Protein AF-A0A7C9VBU2-F1 (afdb_monomer)

Sequence (147 aa):
IKGEESAAIRAVQDRIAADSAFSAADKARQSIAAKAAIATYFREGWDAKVVDAAFDSVAAWATRNNIDPHRILLGEFGATRNSNAGDQARATWLQDVRCAAERRKFRWSIWELNGSGGMAIVDRANENRLDRATLDALGLLKPGCPS

Secondary structure (DSSP, 8-state):
-HHHHHHHHHHHHHHHHH-TTS-HHHHHHHHHHHHHHHHHHHHH--SHHHHHHHHHHHHHHHHHTT--GGG-EE------TTSTTHHHHHHHHHHHHHHHHHHTT-EE--S-SS-TTS--SB-SS-TTSB-HHHHHHTTSSS-S---

Organism: NCBI:txid2712852

Solvent-accessible surface area (backbone atoms only — not comparable to full-atom values): 8336 Å² total; per-residue (Å²): 105,78,69,53,53,54,49,52,44,48,58,51,41,53,50,48,69,67,40,82,90,51,51,75,68,50,36,54,53,50,44,53,54,50,44,53,52,51,57,46,59,67,68,66,52,93,46,58,63,55,53,38,55,57,47,48,54,52,50,52,50,28,60,77,67,75,46,62,45,73,76,39,63,45,72,66,47,71,55,55,70,81,47,94,73,44,71,66,52,40,30,51,50,45,28,40,52,51,40,47,33,51,80,58,45,28,41,75,38,74,41,33,66,73,61,92,78,39,32,34,40,31,25,93,92,43,70,94,37,72,24,63,66,54,36,45,30,64,24,75,76,51,75,77,65,89,130

pLDDT: mean 92.82, std 7.69, range [60.44, 98.69]

Radius of gyration: 19.1 Å; Cα contacts (8 Å, |Δi|>4): 145; chains: 1; bounding box: 43×39×49 Å

Mean predicted aligned error: 4.64 Å

Structure (mmCIF, N/CA/C/O backbone):
data_AF-A0A7C9VBU2-F1
#
_entry.id   AF-A0A7C9VBU2-F1
#
loop_
_atom_site.group_PDB
_atom_site.id
_atom_site.type_symbol
_atom_site.label_atom_id
_atom_site.label_alt_id
_atom_site.label_comp_id
_atom_site.label_asym_id
_atom_site.label_entity_id
_atom_site.label_seq_id
_atom_site.pdbx_PDB_ins_code
_atom_site.Cartn_x
_atom_site.Cartn_y
_atom_site.Cartn_z
_atom_site.occupancy
_atom_site.B_iso_or_equiv
_atom_site.auth_seq_id
_atom_site.auth_comp_id
_atom_site.auth_asym_id
_atom_site.auth_atom_id
_atom_site.pdbx_PDB_model_num
ATOM 1 N N . ILE A 1 1 ? 15.139 -11.301 -0.235 1.00 62.97 1 ILE A N 1
ATOM 2 C CA . ILE A 1 1 ? 15.636 -9.905 -0.283 1.00 62.97 1 ILE A CA 1
ATOM 3 C C . ILE A 1 1 ? 16.852 -9.710 -1.211 1.00 62.97 1 ILE A C 1
ATOM 5 O O . ILE A 1 1 ? 16.623 -9.319 -2.343 1.00 62.97 1 ILE A O 1
ATOM 9 N N . LYS A 1 2 ? 18.121 -10.020 -0.862 1.00 60.44 2 LYS A N 1
ATOM 10 C CA . LYS A 1 2 ? 19.281 -9.731 -1.767 1.00 60.44 2 LYS A CA 1
ATOM 11 C C . LYS A 1 2 ? 19.204 -10.383 -3.165 1.00 60.44 2 LYS A C 1
ATOM 13 O O . LYS A 1 2 ? 19.622 -9.786 -4.158 1.00 60.44 2 LYS A O 1
ATOM 18 N N . GLY A 1 3 ? 18.660 -11.600 -3.248 1.00 75.12 3 GLY A N 1
ATOM 19 C CA . GLY A 1 3 ? 18.412 -12.276 -4.530 1.00 75.12 3 GLY A CA 1
ATOM 20 C C . GLY A 1 3 ? 17.316 -11.603 -5.367 1.00 75.12 3 GLY A C 1
ATOM 21 O O . GLY A 1 3 ? 17.430 -11.539 -6.588 1.00 75.12 3 GLY A O 1
ATOM 22 N N . GLU A 1 4 ? 16.300 -11.036 -4.713 1.00 84.56 4 GLU A N 1
ATOM 23 C CA . GLU A 1 4 ? 15.198 -10.313 -5.363 1.00 84.56 4 GLU A CA 1
ATOM 24 C C . GLU A 1 4 ? 15.649 -8.935 -5.849 1.00 84.56 4 GLU A C 1
ATOM 26 O O . GLU A 1 4 ? 15.280 -8.537 -6.948 1.00 84.56 4 GLU A O 1
ATOM 31 N N . GLU A 1 5 ? 16.510 -8.245 -5.095 1.00 90.38 5 GLU A N 1
ATOM 32 C CA . GLU A 1 5 ? 17.112 -6.971 -5.509 1.00 90.38 5 GLU A CA 1
ATOM 33 C C . GLU A 1 5 ? 17.913 -7.130 -6.803 1.00 90.38 5 GLU A C 1
ATOM 35 O O . GLU A 1 5 ? 17.709 -6.401 -7.774 1.00 90.38 5 GLU A O 1
ATOM 40 N N . SER A 1 6 ? 18.780 -8.143 -6.852 1.00 90.94 6 SER A N 1
ATOM 41 C CA . SER A 1 6 ? 19.580 -8.432 -8.046 1.00 90.94 6 SER A CA 1
ATOM 42 C C . SER A 1 6 ? 18.702 -8.809 -9.244 1.00 90.94 6 SER A C 1
ATOM 44 O O . SER A 1 6 ? 18.979 -8.392 -10.371 1.00 90.94 6 SER A O 1
ATOM 46 N N . ALA A 1 7 ? 17.628 -9.572 -9.013 1.00 91.38 7 ALA A N 1
ATOM 47 C CA . ALA A 1 7 ? 16.667 -9.932 -10.051 1.00 91.38 7 ALA A CA 1
ATOM 48 C C . ALA A 1 7 ? 15.884 -8.712 -10.565 1.00 91.38 7 ALA A C 1
ATOM 50 O O . ALA A 1 7 ? 15.715 -8.567 -11.775 1.00 91.38 7 ALA A O 1
ATOM 51 N N . ALA A 1 8 ? 15.461 -7.810 -9.675 1.00 92.19 8 ALA A N 1
ATOM 52 C CA . ALA A 1 8 ? 14.765 -6.577 -10.033 1.00 92.19 8 ALA A CA 1
ATOM 53 C C . ALA A 1 8 ? 15.657 -5.640 -10.859 1.00 92.19 8 ALA A C 1
ATOM 55 O O . ALA A 1 8 ? 15.219 -5.142 -11.897 1.00 92.19 8 ALA A O 1
ATOM 56 N N . ILE A 1 9 ? 16.920 -5.454 -10.449 1.00 94.69 9 ILE A N 1
ATOM 57 C CA . ILE A 1 9 ? 17.900 -4.655 -11.202 1.00 94.69 9 ILE A CA 1
ATOM 58 C C . ILE A 1 9 ? 18.054 -5.213 -12.616 1.00 94.69 9 ILE A C 1
ATOM 60 O O . ILE A 1 9 ? 17.911 -4.462 -13.580 1.00 94.69 9 ILE A O 1
ATOM 64 N N . ARG A 1 10 ? 18.284 -6.526 -12.747 1.00 94.81 10 ARG A N 1
ATOM 65 C CA . ARG A 1 10 ? 18.434 -7.176 -14.055 1.00 94.81 10 ARG A CA 1
ATOM 66 C C . ARG A 1 10 ? 17.192 -6.978 -14.921 1.00 94.81 10 ARG A C 1
ATOM 68 O O . ARG A 1 10 ? 17.301 -6.495 -16.038 1.00 94.81 10 ARG A O 1
ATOM 75 N N . ALA A 1 11 ? 16.009 -7.251 -14.376 1.00 94.81 11 ALA A N 1
ATOM 76 C CA . ALA A 1 11 ? 14.763 -7.146 -15.125 1.00 94.81 11 ALA A CA 1
ATOM 77 C C . ALA A 1 11 ? 14.472 -5.717 -15.620 1.00 94.81 11 ALA A C 1
ATOM 79 O O . ALA A 1 11 ? 13.840 -5.544 -16.662 1.00 94.81 11 ALA A O 1
ATOM 80 N N . VAL A 1 12 ? 14.876 -4.677 -14.884 1.00 95.69 12 VAL A N 1
ATOM 81 C CA . VAL A 1 12 ? 14.730 -3.288 -15.348 1.00 95.69 12 VAL A CA 1
ATOM 82 C C . VAL A 1 12 ? 15.800 -2.933 -16.380 1.00 95.69 12 VAL A C 1
ATOM 84 O O . VAL A 1 12 ? 15.476 -2.315 -17.392 1.00 95.69 12 VAL A O 1
ATOM 87 N N . GLN A 1 13 ? 17.045 -3.368 -16.180 1.00 95.31 13 GLN A N 1
ATOM 88 C CA . GLN A 1 13 ? 18.121 -3.164 -17.152 1.00 95.31 13 GLN A CA 1
ATOM 89 C C . GLN A 1 13 ? 17.815 -3.826 -18.501 1.00 95.31 13 GLN A C 1
ATOM 91 O O . GLN A 1 13 ? 18.005 -3.189 -19.534 1.00 95.31 13 GLN A O 1
ATOM 96 N N . ASP A 1 14 ? 17.264 -5.041 -18.498 1.00 96.31 14 ASP A N 1
ATOM 97 C CA . ASP A 1 14 ? 16.869 -5.752 -19.718 1.00 96.31 14 ASP A CA 1
ATOM 98 C C . ASP A 1 14 ? 15.786 -4.981 -20.491 1.00 96.31 14 ASP A C 1
ATOM 100 O O . ASP A 1 14 ? 15.874 -4.831 -21.710 1.00 96.31 14 ASP A O 1
ATOM 104 N N . ARG A 1 15 ? 14.796 -4.410 -19.786 1.00 96.81 15 ARG A N 1
ATOM 105 C CA . ARG A 1 15 ? 13.752 -3.567 -20.399 1.00 96.81 15 ARG A CA 1
ATOM 106 C C . ARG A 1 15 ? 14.330 -2.287 -20.999 1.00 96.81 15 ARG A C 1
ATOM 108 O O . ARG A 1 15 ? 14.000 -1.953 -22.130 1.00 96.81 15 ARG A O 1
ATOM 115 N N . ILE A 1 16 ? 15.219 -1.603 -20.276 1.00 96.75 16 ILE A N 1
ATOM 116 C CA . ILE A 1 16 ? 15.896 -0.391 -20.766 1.00 96.75 16 ILE A CA 1
ATOM 117 C C . ILE A 1 16 ? 16.751 -0.709 -22.000 1.00 96.75 16 ILE A C 1
ATOM 119 O O . ILE A 1 16 ? 16.775 0.063 -22.958 1.00 96.75 16 ILE A O 1
ATOM 123 N N . ALA A 1 17 ? 17.454 -1.843 -21.996 1.00 95.38 17 ALA A N 1
ATOM 124 C CA . ALA A 1 17 ? 18.272 -2.273 -23.122 1.00 95.38 17 ALA A CA 1
ATOM 125 C C . ALA A 1 17 ? 17.422 -2.579 -24.365 1.00 95.38 17 ALA A C 1
ATOM 127 O O . ALA A 1 17 ? 17.814 -2.195 -25.472 1.00 95.38 17 ALA A O 1
ATOM 128 N N . ALA A 1 18 ? 16.263 -3.215 -24.176 1.00 96.75 18 ALA A N 1
ATOM 129 C CA . ALA A 1 18 ? 15.325 -3.566 -25.239 1.00 96.75 18 ALA A CA 1
ATOM 130 C C . ALA A 1 18 ? 14.538 -2.366 -25.797 1.00 96.75 18 ALA A C 1
ATOM 132 O O . ALA A 1 18 ? 14.043 -2.441 -26.920 1.00 96.75 18 ALA A O 1
ATOM 133 N N . ASP A 1 19 ? 14.432 -1.263 -25.052 1.00 96.38 19 ASP A N 1
ATOM 134 C CA . ASP A 1 19 ? 13.673 -0.088 -25.479 1.00 96.38 19 ASP A CA 1
ATOM 135 C C . ASP A 1 19 ? 14.346 0.611 -26.675 1.00 96.38 19 ASP A C 1
ATOM 137 O O . ASP A 1 19 ? 15.476 1.104 -26.591 1.00 96.38 19 ASP A O 1
ATOM 141 N N . SER A 1 20 ? 13.665 0.637 -27.822 1.00 96.06 20 SER A N 1
ATOM 142 C CA . SER A 1 20 ? 14.158 1.272 -29.047 1.00 96.06 20 SER A CA 1
ATOM 143 C C . SER A 1 20 ? 14.018 2.796 -29.047 1.00 96.06 20 SER A C 1
ATOM 145 O O . SER A 1 20 ? 14.633 3.448 -29.887 1.00 96.06 20 SER A O 1
ATOM 147 N N . ALA A 1 21 ? 13.229 3.375 -28.136 1.00 95.88 21 ALA A N 1
ATOM 148 C CA . ALA A 1 21 ? 13.046 4.821 -28.028 1.00 95.88 21 ALA A CA 1
ATOM 149 C C . ALA A 1 21 ? 14.231 5.519 -27.338 1.00 95.88 21 ALA A C 1
ATOM 151 O O . ALA A 1 21 ? 14.401 6.730 -27.481 1.00 95.88 21 ALA A O 1
ATOM 152 N N . PHE A 1 22 ? 15.066 4.780 -26.601 1.00 95.31 22 PHE A N 1
ATOM 153 C CA . PHE A 1 22 ? 16.224 5.344 -25.908 1.00 95.31 22 PHE A CA 1
ATOM 154 C C . PHE A 1 22 ? 17.503 5.295 -26.741 1.00 95.31 22 PHE A C 1
ATOM 156 O O . PHE A 1 22 ? 17.901 4.251 -27.265 1.00 95.31 22 PHE A O 1
ATOM 163 N N . SER A 1 23 ? 18.219 6.422 -26.765 1.00 97.62 23 SER A N 1
ATOM 164 C CA . SER A 1 23 ? 19.606 6.465 -27.230 1.00 97.62 23 SER A CA 1
ATOM 165 C C . SER A 1 23 ? 20.521 5.646 -26.309 1.00 97.62 23 SER A C 1
ATOM 167 O O . SER A 1 23 ? 20.183 5.364 -25.158 1.00 97.62 23 SER A O 1
ATOM 169 N N . ALA A 1 24 ? 21.728 5.303 -26.766 1.00 96.44 24 ALA A N 1
ATOM 170 C CA . ALA A 1 24 ? 22.709 4.614 -25.921 1.00 96.44 24 ALA A CA 1
ATOM 171 C C . ALA A 1 24 ? 23.047 5.407 -24.640 1.00 96.44 24 ALA A C 1
ATOM 173 O O . ALA A 1 24 ? 23.172 4.826 -23.560 1.00 96.44 24 ALA A O 1
ATOM 174 N N . ALA A 1 25 ? 23.138 6.737 -24.745 1.00 97.00 25 ALA A N 1
ATOM 175 C CA . ALA A 1 25 ? 23.388 7.611 -23.603 1.00 97.00 25 ALA A CA 1
ATOM 176 C C . ALA A 1 25 ? 22.210 7.609 -22.612 1.00 97.00 25 ALA A C 1
ATOM 178 O O . ALA A 1 25 ? 22.423 7.536 -21.399 1.00 97.00 25 ALA A O 1
ATOM 179 N N . ASP A 1 26 ? 20.970 7.619 -23.112 1.00 97.56 26 ASP A N 1
ATOM 180 C CA . ASP A 1 26 ? 19.783 7.522 -22.259 1.00 97.56 26 ASP A CA 1
ATOM 181 C C . ASP A 1 26 ? 19.706 6.162 -21.567 1.00 97.56 26 ASP A C 1
ATOM 183 O O . ASP A 1 26 ? 19.480 6.115 -20.361 1.00 97.56 26 ASP A O 1
ATOM 187 N N . LYS A 1 27 ? 19.985 5.062 -22.277 1.00 97.50 27 LYS A N 1
ATOM 188 C CA . LYS A 1 27 ? 20.016 3.714 -21.685 1.00 97.50 27 LYS A CA 1
ATOM 189 C C . LYS A 1 27 ? 20.991 3.628 -20.516 1.00 97.50 27 LYS A C 1
ATOM 191 O O . LYS A 1 27 ? 20.637 3.094 -19.462 1.00 97.50 27 LYS A O 1
ATOM 196 N N . ALA A 1 28 ? 22.192 4.189 -20.666 1.00 96.50 28 ALA A N 1
ATOM 197 C CA . ALA A 1 28 ? 23.178 4.236 -19.591 1.00 96.50 28 ALA A CA 1
ATOM 198 C C . ALA A 1 28 ? 22.675 5.061 -18.394 1.00 96.50 28 ALA A C 1
ATOM 200 O O . ALA A 1 28 ? 22.697 4.579 -17.258 1.00 96.50 28 ALA A O 1
ATOM 201 N N . ARG A 1 29 ? 22.153 6.272 -18.645 1.00 97.38 29 ARG A N 1
ATOM 202 C CA . ARG A 1 29 ? 21.620 7.156 -17.596 1.00 97.38 29 ARG A CA 1
ATOM 203 C C . ARG A 1 29 ? 20.468 6.500 -16.830 1.00 97.38 29 ARG A C 1
ATOM 205 O O . ARG A 1 29 ? 20.494 6.469 -15.601 1.00 97.38 29 ARG A O 1
ATOM 212 N N . GLN A 1 30 ? 19.489 5.946 -17.543 1.00 97.19 30 GLN A N 1
ATOM 213 C CA . GLN A 1 30 ? 18.319 5.305 -16.940 1.00 97.19 30 GLN A CA 1
ATOM 214 C C . GLN A 1 30 ? 18.698 4.040 -16.169 1.00 97.19 30 GLN A C 1
ATOM 216 O O . GLN A 1 30 ? 18.171 3.812 -15.085 1.00 97.19 30 GLN A O 1
ATOM 221 N N . SER A 1 31 ? 19.658 3.251 -16.660 1.00 96.12 31 SER A N 1
ATOM 222 C CA . SER A 1 31 ? 20.123 2.050 -15.953 1.00 96.12 31 SER A CA 1
ATOM 223 C C . SER A 1 31 ? 20.776 2.384 -14.610 1.00 96.12 31 SER A C 1
ATOM 225 O O . SER A 1 31 ? 20.556 1.676 -13.625 1.00 96.12 31 SER A O 1
ATOM 227 N N . ILE A 1 32 ? 21.562 3.466 -14.548 1.00 96.81 32 ILE A N 1
ATOM 228 C CA . ILE A 1 32 ? 22.179 3.939 -13.300 1.00 96.81 32 ILE A CA 1
ATOM 229 C C . ILE A 1 32 ? 21.101 4.425 -12.326 1.00 96.81 32 ILE A C 1
ATOM 231 O O . ILE A 1 32 ? 21.089 4.001 -11.168 1.00 96.81 32 ILE A O 1
ATOM 235 N N . ALA A 1 33 ? 20.175 5.264 -12.800 1.00 96.75 33 ALA A N 1
ATOM 236 C CA . ALA A 1 33 ? 19.087 5.794 -11.983 1.00 96.75 33 ALA A CA 1
ATOM 237 C C . ALA A 1 33 ? 18.186 4.675 -11.433 1.00 96.75 33 ALA A C 1
ATOM 239 O O . ALA A 1 33 ? 17.921 4.627 -10.232 1.00 96.75 33 ALA A O 1
ATOM 240 N N . ALA A 1 34 ? 17.790 3.724 -12.284 1.00 95.88 34 ALA A N 1
ATOM 241 C CA . ALA A 1 34 ? 16.979 2.577 -11.895 1.00 95.88 34 ALA A CA 1
ATOM 242 C C . ALA A 1 34 ? 17.676 1.712 -10.840 1.00 95.88 34 ALA A C 1
ATOM 244 O O . ALA A 1 34 ? 17.068 1.364 -9.830 1.00 95.88 34 ALA A O 1
ATOM 245 N N . LYS A 1 35 ? 18.966 1.403 -11.026 1.00 96.25 35 LYS A N 1
ATOM 246 C CA . LYS A 1 35 ? 19.736 0.628 -10.044 1.00 96.25 35 LYS A CA 1
ATOM 247 C C . LYS A 1 35 ? 19.773 1.323 -8.680 1.00 96.25 35 LYS A C 1
ATOM 249 O O . LYS A 1 35 ? 19.584 0.662 -7.662 1.00 96.25 35 LYS A O 1
ATOM 254 N N . ALA A 1 36 ? 19.995 2.637 -8.655 1.00 96.00 36 ALA A N 1
ATOM 255 C CA . ALA A 1 36 ? 20.026 3.411 -7.415 1.00 96.00 36 ALA A CA 1
ATOM 256 C C . ALA A 1 36 ? 18.655 3.458 -6.715 1.00 96.00 36 ALA A C 1
ATOM 258 O O . ALA A 1 36 ? 18.582 3.304 -5.492 1.00 96.00 36 ALA A O 1
ATOM 259 N N . ALA A 1 37 ? 17.573 3.624 -7.482 1.00 96.31 37 ALA A N 1
ATOM 260 C CA . ALA A 1 37 ? 16.207 3.608 -6.964 1.00 96.31 37 ALA A CA 1
ATOM 261 C C . ALA A 1 37 ? 15.837 2.239 -6.373 1.00 96.31 37 ALA A C 1
ATOM 263 O O . ALA A 1 37 ? 15.348 2.168 -5.249 1.00 96.31 37 ALA A O 1
ATOM 264 N N . ILE A 1 38 ? 16.152 1.145 -7.076 1.00 94.69 38 ILE A N 1
ATOM 265 C CA . ILE A 1 38 ? 15.893 -0.221 -6.599 1.00 94.69 38 ILE A CA 1
ATOM 266 C C . ILE A 1 38 ? 16.690 -0.509 -5.322 1.00 94.69 38 ILE A C 1
ATOM 268 O O . ILE A 1 38 ? 16.116 -0.953 -4.332 1.00 94.69 38 ILE A O 1
ATOM 272 N N . ALA A 1 39 ? 17.987 -0.194 -5.294 1.00 93.19 39 ALA A N 1
ATOM 273 C CA . ALA A 1 39 ? 18.804 -0.383 -4.093 1.00 93.19 39 ALA A CA 1
ATOM 274 C C . ALA A 1 39 ? 18.279 0.424 -2.891 1.00 93.19 39 ALA A C 1
ATOM 276 O O . ALA A 1 39 ? 18.427 0.019 -1.739 1.00 93.19 39 ALA A O 1
ATOM 277 N N . THR A 1 40 ? 17.662 1.579 -3.148 1.00 94.00 40 THR A N 1
ATOM 278 C CA . THR A 1 40 ? 17.007 2.381 -2.110 1.00 94.00 40 THR A CA 1
ATOM 279 C C . THR A 1 40 ? 15.735 1.713 -1.611 1.00 94.00 40 THR A C 1
ATOM 281 O O . THR A 1 40 ? 15.637 1.480 -0.410 1.00 94.00 40 THR A O 1
ATOM 284 N N . TYR A 1 41 ? 14.853 1.285 -2.513 1.00 92.00 41 TYR A N 1
ATOM 285 C CA . TYR A 1 41 ? 13.637 0.548 -2.172 1.00 92.00 41 TYR A CA 1
ATOM 286 C C . TYR A 1 41 ? 13.920 -0.675 -1.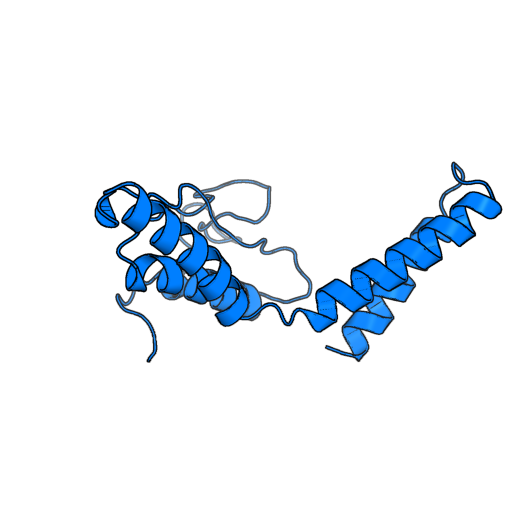284 1.00 92.00 41 TYR A C 1
ATOM 288 O O . TYR A 1 41 ? 13.255 -0.888 -0.275 1.00 92.00 41 TYR A O 1
ATOM 296 N N . PHE A 1 42 ? 14.939 -1.473 -1.617 1.00 90.88 42 PHE A N 1
ATOM 297 C CA . PHE A 1 42 ? 15.286 -2.656 -0.823 1.00 90.88 42 PHE A CA 1
ATOM 298 C C . PHE A 1 42 ? 15.915 -2.314 0.534 1.00 90.88 42 PHE A C 1
ATOM 300 O O . PHE A 1 42 ? 15.750 -3.072 1.491 1.00 90.88 42 PHE A O 1
ATOM 307 N N . ARG A 1 43 ? 16.616 -1.179 0.637 1.00 91.12 43 ARG A N 1
ATOM 308 C CA . ARG A 1 43 ? 17.203 -0.696 1.895 1.00 91.12 43 ARG A CA 1
ATOM 309 C C . ARG A 1 43 ? 16.151 -0.156 2.862 1.00 91.12 43 ARG A C 1
ATOM 311 O O . ARG A 1 43 ? 16.361 -0.249 4.065 1.00 91.12 43 ARG A O 1
ATOM 318 N N . GLU A 1 44 ? 15.054 0.397 2.351 1.00 88.88 44 GLU A N 1
ATOM 319 C CA . GLU A 1 44 ? 13.968 0.955 3.169 1.00 88.88 44 GLU A CA 1
ATOM 320 C C . GLU A 1 44 ? 13.252 -0.102 4.014 1.00 88.88 44 GLU A C 1
ATOM 322 O O . GLU A 1 44 ? 12.713 0.245 5.057 1.00 88.88 44 GLU A O 1
ATOM 327 N N . GLY A 1 45 ? 13.310 -1.381 3.621 1.00 85.06 45 GLY A N 1
ATOM 328 C CA . GLY A 1 45 ? 12.819 -2.481 4.450 1.00 85.06 45 GLY A CA 1
ATOM 329 C C . GLY A 1 45 ? 11.331 -2.342 4.763 1.00 85.06 45 GLY A C 1
ATOM 330 O O . GLY A 1 45 ? 10.971 -2.154 5.917 1.00 85.06 45 GLY A O 1
ATOM 331 N N . TRP A 1 46 ? 10.495 -2.420 3.723 1.00 88.12 46 TRP A N 1
ATOM 332 C CA . TRP A 1 46 ? 9.035 -2.262 3.752 1.00 88.12 46 TRP A CA 1
ATOM 333 C C . TRP A 1 46 ? 8.329 -3.233 4.712 1.00 88.12 46 TRP A C 1
ATOM 335 O O . TRP A 1 46 ? 7.799 -4.265 4.303 1.00 88.12 46 TRP A O 1
ATOM 345 N N . ASP A 1 47 ? 8.335 -2.878 5.993 1.00 91.06 47 ASP A N 1
ATOM 346 C CA . ASP A 1 47 ? 7.702 -3.576 7.105 1.00 91.06 47 ASP A CA 1
ATOM 347 C C . ASP A 1 47 ? 6.740 -2.641 7.868 1.00 91.06 47 ASP A C 1
ATOM 349 O O . ASP A 1 47 ? 6.536 -1.475 7.505 1.00 91.06 47 ASP A O 1
ATOM 353 N N . ALA A 1 48 ? 6.151 -3.147 8.954 1.00 93.56 48 ALA A N 1
ATOM 354 C CA . ALA A 1 48 ? 5.238 -2.388 9.804 1.00 93.56 48 ALA A CA 1
ATOM 355 C C . ALA A 1 48 ? 5.810 -1.046 10.308 1.00 93.56 48 ALA A C 1
ATOM 357 O O . ALA A 1 48 ? 5.045 -0.107 10.518 1.00 93.56 48 ALA A O 1
ATOM 358 N N . LYS A 1 49 ? 7.136 -0.908 10.473 1.00 94.38 49 LYS A N 1
ATOM 359 C CA . LYS A 1 49 ? 7.755 0.324 10.992 1.00 94.38 49 LYS A CA 1
ATOM 360 C C . LYS A 1 49 ? 7.684 1.459 9.984 1.00 94.38 49 LYS A C 1
ATOM 362 O O . LYS A 1 49 ? 7.502 2.608 10.381 1.00 94.38 49 LYS A O 1
ATOM 367 N N . VAL A 1 50 ? 7.813 1.149 8.693 1.00 94.62 50 VAL A N 1
ATOM 368 C CA . VAL A 1 50 ? 7.670 2.145 7.620 1.00 94.62 50 VAL A CA 1
ATOM 369 C C . VAL A 1 50 ? 6.248 2.707 7.622 1.00 94.62 50 VAL A C 1
ATOM 371 O O . VAL A 1 50 ? 6.054 3.921 7.549 1.00 94.62 50 VAL A O 1
ATOM 374 N N . VAL A 1 51 ? 5.254 1.830 7.785 1.00 96.31 51 VAL A N 1
ATOM 375 C CA . VAL A 1 51 ? 3.846 2.225 7.913 1.00 96.31 51 VAL A CA 1
ATOM 376 C C . VAL A 1 51 ? 3.625 3.055 9.180 1.00 96.31 51 VAL A C 1
ATOM 378 O O . VAL A 1 51 ? 3.026 4.129 9.114 1.00 96.31 51 VAL A O 1
ATOM 381 N N . ASP A 1 52 ? 4.141 2.603 10.324 1.00 97.19 52 ASP A N 1
ATOM 382 C CA . ASP A 1 52 ? 4.008 3.317 11.594 1.00 97.19 52 ASP A CA 1
ATOM 383 C C . ASP A 1 52 ? 4.602 4.731 11.519 1.00 97.19 52 ASP A C 1
ATOM 385 O O . ASP A 1 52 ? 3.931 5.681 11.911 1.00 97.19 52 ASP A O 1
ATOM 389 N N . ALA A 1 53 ? 5.790 4.904 10.932 1.00 96.88 53 ALA A N 1
ATOM 390 C CA . ALA A 1 53 ? 6.425 6.215 10.783 1.00 96.88 53 ALA A CA 1
ATOM 391 C C . ALA A 1 53 ? 5.597 7.187 9.918 1.00 96.88 53 ALA A C 1
ATOM 393 O O . ALA A 1 53 ? 5.463 8.377 10.240 1.00 96.88 53 ALA A O 1
ATOM 394 N N . ALA A 1 54 ? 5.001 6.689 8.830 1.00 96.50 54 ALA A N 1
ATOM 395 C CA . ALA A 1 54 ? 4.102 7.484 7.998 1.00 96.50 54 ALA A CA 1
ATOM 396 C C . ALA A 1 54 ? 2.848 7.911 8.783 1.00 96.50 54 ALA A C 1
ATOM 398 O O . ALA A 1 54 ? 2.432 9.071 8.734 1.00 96.50 54 ALA A O 1
ATOM 399 N N . PHE A 1 55 ? 2.274 6.999 9.566 1.00 98.31 55 PHE A N 1
ATOM 400 C CA . PHE A 1 55 ? 1.058 7.259 10.332 1.00 98.31 55 PHE A CA 1
ATOM 401 C C . PHE A 1 55 ? 1.320 8.137 11.564 1.00 98.31 55 PHE A C 1
ATOM 403 O O . PHE A 1 55 ? 0.473 8.959 11.917 1.00 98.31 55 PHE A O 1
ATOM 410 N N . ASP A 1 56 ? 2.500 8.044 12.177 1.00 98.50 56 ASP A N 1
ATOM 411 C CA . ASP A 1 56 ? 2.949 8.943 13.245 1.00 98.50 56 ASP A CA 1
ATOM 412 C C . ASP A 1 56 ? 3.070 10.381 12.756 1.00 98.50 56 ASP A C 1
ATOM 414 O O . ASP A 1 56 ? 2.703 11.315 13.469 1.00 98.50 56 ASP A O 1
ATOM 418 N N . SER A 1 57 ? 3.499 10.576 11.510 1.00 98.50 57 SER A N 1
ATOM 419 C CA . SER A 1 57 ? 3.549 11.905 10.899 1.00 98.50 57 SER A CA 1
ATOM 420 C C . SER A 1 57 ? 2.148 12.519 10.765 1.00 98.50 57 SER A C 1
ATOM 422 O O . SER A 1 57 ? 1.957 13.701 11.071 1.00 98.50 57 SER A O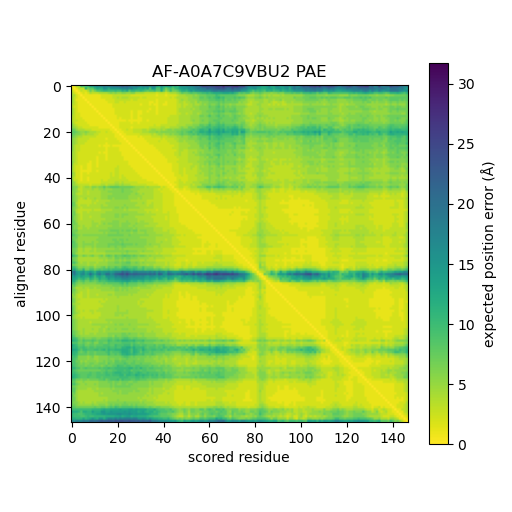 1
ATOM 424 N N . VAL A 1 58 ? 1.149 11.710 10.387 1.00 98.50 58 VAL A N 1
ATOM 425 C CA . VAL A 1 58 ? -0.269 12.117 10.333 1.00 98.50 58 VAL A CA 1
ATOM 426 C C . VAL A 1 58 ? -0.814 12.401 11.734 1.00 98.50 58 VAL A C 1
ATOM 428 O O . VAL A 1 58 ? -1.445 13.436 11.945 1.00 98.50 58 VAL A O 1
ATOM 431 N N . ALA A 1 59 ? -0.530 11.537 12.712 1.00 98.56 59 ALA A N 1
ATOM 432 C CA . ALA A 1 59 ? -0.956 11.731 14.098 1.00 98.56 59 ALA A CA 1
ATOM 433 C C . ALA A 1 59 ? -0.358 13.012 14.701 1.00 98.56 59 ALA A C 1
ATOM 435 O O . ALA A 1 59 ? -1.060 13.794 15.341 1.00 98.56 59 ALA A O 1
ATOM 436 N N . ALA A 1 60 ? 0.925 13.276 14.448 1.00 98.69 60 ALA A N 1
ATOM 437 C CA . ALA A 1 60 ? 1.594 14.492 14.890 1.00 98.69 60 ALA A CA 1
ATOM 438 C C . ALA A 1 60 ? 0.983 15.741 14.240 1.00 98.69 60 ALA A C 1
ATOM 440 O O . ALA A 1 60 ? 0.797 16.756 14.912 1.00 98.69 60 ALA A O 1
ATOM 441 N N . TRP A 1 61 ? 0.651 15.681 12.947 1.00 98.69 61 TRP A N 1
ATOM 442 C CA . TRP A 1 61 ? -0.083 16.754 12.277 1.00 98.69 61 TRP A CA 1
ATOM 443 C C . TRP A 1 61 ? -1.459 16.982 12.912 1.00 98.69 61 TRP A C 1
ATOM 445 O O . TRP A 1 61 ? -1.791 18.127 13.214 1.00 98.69 61 TRP A O 1
ATOM 455 N N . ALA A 1 62 ? -2.224 15.926 13.180 1.00 98.69 62 ALA A N 1
ATOM 456 C CA . ALA A 1 62 ? -3.547 16.038 13.785 1.00 98.69 62 ALA A CA 1
ATOM 457 C C . ALA A 1 62 ? -3.491 16.679 15.176 1.00 98.69 62 ALA A C 1
ATOM 459 O O . ALA A 1 62 ? -4.237 17.620 15.445 1.00 98.69 62 ALA A O 1
ATOM 460 N N . THR A 1 63 ? -2.532 16.261 16.008 1.00 98.56 63 THR A N 1
ATOM 461 C CA . THR A 1 63 ? -2.273 16.862 17.324 1.00 98.56 63 THR A CA 1
ATOM 462 C C . THR A 1 63 ? -1.966 18.353 17.214 1.00 98.56 63 THR A C 1
ATOM 464 O O . THR A 1 63 ? -2.569 19.148 17.928 1.00 98.56 63 THR A O 1
ATOM 467 N N . ARG A 1 64 ? -1.080 18.764 16.292 1.00 98.69 64 ARG A N 1
ATOM 468 C CA . ARG A 1 64 ? -0.742 20.189 16.092 1.00 98.69 64 ARG A CA 1
ATOM 469 C C . ARG A 1 64 ? -1.928 21.042 15.638 1.00 98.69 64 ARG A C 1
ATOM 471 O O . ARG A 1 64 ? -1.897 22.252 15.825 1.00 98.69 64 ARG A O 1
ATOM 478 N N . ASN A 1 65 ? -2.931 20.427 15.018 1.00 98.62 65 ASN A N 1
ATOM 479 C CA . ASN A 1 65 ? -4.102 21.107 14.466 1.00 98.62 65 ASN A CA 1
ATOM 480 C C . ASN A 1 65 ? -5.374 20.878 15.299 1.00 98.62 65 ASN A C 1
ATOM 482 O O . ASN A 1 65 ? -6.464 21.215 14.842 1.00 98.62 65 ASN A O 1
ATOM 486 N N . ASN A 1 66 ? -5.257 20.303 16.500 1.00 98.50 66 ASN A N 1
ATOM 487 C CA . ASN A 1 66 ? -6.383 19.970 17.378 1.00 98.50 66 ASN A CA 1
ATOM 488 C C . ASN A 1 66 ? -7.472 19.129 16.676 1.00 98.50 66 ASN A C 1
ATOM 490 O O . ASN A 1 66 ? -8.671 19.317 16.892 1.00 98.50 66 ASN A O 1
ATOM 494 N N . ILE A 1 67 ? -7.056 18.200 15.816 1.00 98.69 67 ILE A N 1
ATOM 495 C CA . ILE A 1 67 ? -7.945 17.268 15.123 1.00 98.69 67 ILE A CA 1
ATOM 496 C C . ILE A 1 67 ? -8.017 15.981 15.940 1.00 98.69 67 ILE A C 1
ATOM 498 O O . ILE A 1 67 ? -7.004 15.321 16.159 1.00 98.69 67 ILE A O 1
ATOM 502 N N . ASP A 1 68 ? -9.225 15.611 16.369 1.00 98.38 68 ASP A N 1
ATOM 503 C CA . ASP A 1 68 ? -9.468 14.320 17.016 1.00 98.38 68 ASP A CA 1
ATOM 504 C C . ASP A 1 68 ? -9.052 13.171 16.068 1.00 98.38 68 ASP A C 1
ATOM 506 O O . ASP A 1 68 ? -9.537 13.132 14.930 1.00 98.38 68 ASP A O 1
ATOM 510 N N . PRO A 1 69 ? -8.194 12.225 16.500 1.00 98.12 69 PRO A N 1
ATOM 511 C CA . PRO A 1 69 ? -7.770 11.092 15.678 1.00 98.12 69 PRO A CA 1
ATOM 512 C C . PRO A 1 69 ? -8.922 10.260 15.091 1.00 98.12 69 PRO A C 1
ATOM 514 O O . PRO A 1 69 ? -8.797 9.747 13.981 1.00 98.12 69 PRO A O 1
ATOM 517 N N . HIS A 1 70 ? -10.079 10.188 15.762 1.00 98.19 70 HIS A N 1
ATOM 518 C CA . HIS A 1 70 ? -11.275 9.509 15.250 1.00 98.19 70 HIS A CA 1
ATOM 519 C C . HIS A 1 70 ? -11.899 10.189 14.022 1.00 98.19 70 HIS A C 1
ATOM 521 O O . HIS A 1 70 ? -12.776 9.604 13.378 1.00 98.19 70 HIS A O 1
ATOM 527 N N . ARG A 1 71 ? -11.482 11.422 13.700 1.00 98.19 71 ARG A N 1
ATOM 528 C CA . ARG A 1 71 ? -11.876 12.158 12.489 1.00 98.19 71 ARG A CA 1
ATOM 529 C C . ARG A 1 71 ? -10.934 11.913 11.312 1.00 98.19 71 ARG A C 1
ATOM 531 O O . ARG A 1 71 ? -11.214 12.403 10.221 1.00 98.19 71 ARG A O 1
ATOM 538 N N . ILE A 1 72 ? -9.844 11.175 11.512 1.00 98.56 72 ILE A N 1
ATOM 539 C CA . ILE A 1 72 ? -8.935 10.788 10.436 1.00 98.56 72 ILE A CA 1
ATOM 540 C C . ILE A 1 72 ? -9.448 9.497 9.810 1.00 98.56 72 ILE A C 1
ATOM 542 O O . ILE A 1 72 ? -9.696 8.505 10.500 1.00 98.56 72 ILE A O 1
ATOM 546 N N . LEU A 1 73 ? -9.604 9.528 8.490 1.00 98.38 73 LEU A N 1
ATOM 547 C CA . LEU A 1 73 ? -9.992 8.385 7.678 1.00 98.38 73 LEU A CA 1
ATOM 548 C C . LEU A 1 73 ? -8.853 8.054 6.712 1.00 98.38 73 LEU A C 1
ATOM 550 O O . LEU A 1 73 ? -8.557 8.837 5.810 1.00 98.38 73 LEU A O 1
ATOM 554 N N . LEU A 1 74 ? -8.255 6.874 6.872 1.00 98.50 74 LEU A N 1
ATOM 555 C CA . LEU A 1 74 ? -7.494 6.215 5.816 1.00 98.50 74 LEU A CA 1
ATOM 556 C C . LEU A 1 74 ? -8.496 5.729 4.763 1.00 98.50 74 LEU A C 1
ATOM 558 O O . LEU A 1 74 ? -9.041 4.632 4.874 1.00 98.50 74 LEU A O 1
ATOM 562 N N . GLY A 1 75 ? -8.812 6.598 3.802 1.00 97.69 75 GLY A N 1
ATOM 563 C CA . GLY A 1 75 ? -9.886 6.356 2.835 1.00 97.69 75 GLY A CA 1
ATOM 564 C C . GLY A 1 75 ? -9.623 5.168 1.916 1.00 97.69 75 GLY A C 1
ATOM 565 O O . GLY A 1 75 ? -10.565 4.482 1.532 1.00 97.69 75 GLY A O 1
ATOM 566 N N . GLU A 1 7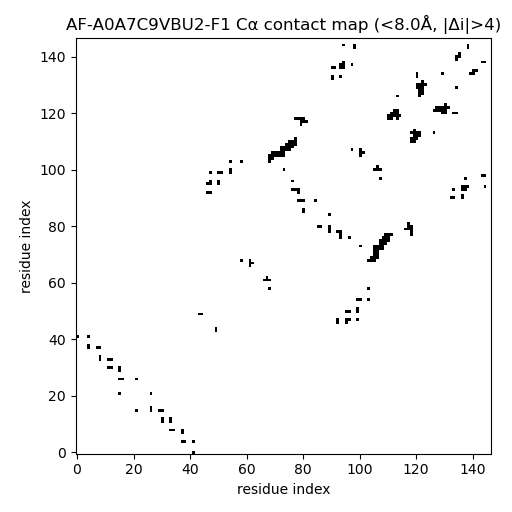6 ? -8.355 4.905 1.609 1.00 96.75 76 GLU A N 1
ATOM 567 C CA . GLU A 1 76 ? -7.950 3.804 0.748 1.00 96.75 76 GLU A CA 1
ATOM 568 C C . GLU A 1 76 ? -6.620 3.223 1.219 1.00 96.75 76 GLU A C 1
ATOM 570 O O . GLU A 1 76 ? -5.661 3.938 1.513 1.00 96.75 76 GLU A O 1
ATOM 575 N N . PHE A 1 77 ? -6.563 1.899 1.246 1.00 96.62 77 PHE A N 1
ATOM 576 C CA . PHE A 1 77 ? -5.329 1.131 1.249 1.00 96.62 77 PHE A CA 1
ATOM 577 C C . PHE A 1 77 ? -5.592 -0.217 0.587 1.00 96.62 77 PHE A C 1
ATOM 579 O O . PHE A 1 77 ? -6.738 -0.608 0.378 1.00 96.62 77 PHE A O 1
ATOM 586 N N . GLY A 1 78 ? -4.529 -0.935 0.253 1.00 94.06 78 GLY A N 1
ATOM 587 C CA . GLY A 1 78 ? -4.622 -2.251 -0.353 1.00 94.06 78 GLY A CA 1
ATOM 588 C C . GLY A 1 78 ? -3.248 -2.769 -0.746 1.00 94.06 78 GLY A C 1
ATOM 589 O O . GLY A 1 78 ? -2.234 -2.091 -0.572 1.00 94.06 78 GLY A O 1
ATOM 590 N N . ALA A 1 79 ? -3.222 -3.979 -1.286 1.00 92.38 79 ALA A N 1
ATOM 591 C CA . ALA A 1 79 ? -2.061 -4.536 -1.965 1.00 92.38 79 ALA A CA 1
ATOM 592 C C . ALA A 1 79 ? -2.530 -5.493 -3.054 1.00 92.38 79 ALA A C 1
ATOM 594 O O . ALA A 1 79 ? -3.511 -6.226 -2.877 1.00 92.38 79 ALA A O 1
ATOM 595 N N . THR A 1 80 ? -1.839 -5.482 -4.191 1.00 89.56 80 THR A N 1
ATOM 596 C CA . THR A 1 80 ? -2.256 -6.276 -5.336 1.00 89.56 80 THR A CA 1
ATOM 597 C C . THR A 1 80 ? -1.929 -7.748 -5.118 1.00 89.56 80 THR A C 1
ATOM 599 O O . THR A 1 80 ? -0.859 -8.149 -4.658 1.00 89.56 80 THR A O 1
ATOM 602 N N . ARG A 1 81 ? -2.877 -8.584 -5.517 1.00 81.56 81 ARG A N 1
ATOM 603 C CA . ARG A 1 81 ? -2.784 -10.044 -5.554 1.00 81.56 81 ARG A CA 1
ATOM 604 C C . ARG A 1 81 ? -1.884 -10.588 -6.663 1.00 81.56 81 ARG A C 1
ATOM 606 O O . ARG A 1 81 ? -1.670 -11.793 -6.714 1.00 81.56 81 ARG A O 1
ATOM 613 N N . ASN A 1 82 ? -1.429 -9.742 -7.583 1.00 68.56 82 ASN A N 1
ATOM 614 C CA . ASN A 1 82 ? -0.671 -10.132 -8.775 1.00 68.56 82 ASN A CA 1
ATOM 615 C C . ASN A 1 82 ? 0.854 -10.073 -8.580 1.00 68.56 82 ASN A C 1
ATOM 617 O O . ASN A 1 82 ? 1.597 -10.189 -9.551 1.00 68.56 82 ASN A O 1
ATOM 621 N N . SER A 1 83 ? 1.330 -9.865 -7.353 1.00 61.50 83 SER A N 1
ATOM 622 C CA . SER A 1 83 ? 2.761 -9.796 -7.083 1.00 61.50 83 SER A CA 1
ATOM 623 C C . SER A 1 83 ? 3.353 -11.195 -6.87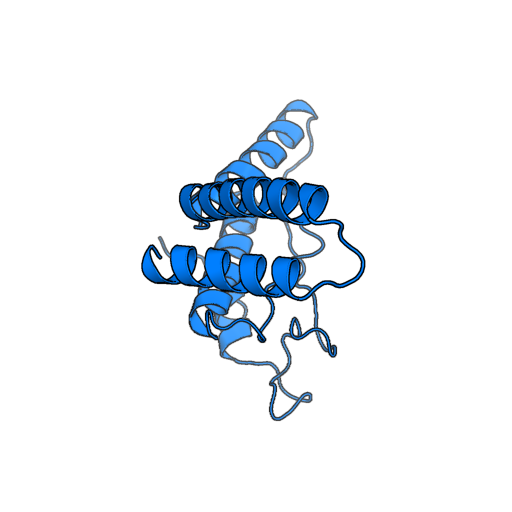9 1.00 61.50 83 SER A C 1
ATOM 625 O O . SER A 1 83 ? 2.775 -12.047 -6.206 1.00 61.50 83 SER A O 1
ATOM 627 N N . ASN A 1 84 ? 4.568 -11.410 -7.394 1.00 66.00 84 ASN A N 1
ATOM 628 C CA . ASN A 1 84 ? 5.388 -12.593 -7.088 1.00 66.00 84 ASN A CA 1
ATOM 629 C C . ASN A 1 84 ? 5.683 -12.748 -5.579 1.00 66.00 84 ASN A C 1
ATOM 631 O O . ASN A 1 84 ? 6.215 -13.774 -5.169 1.00 66.00 84 ASN A O 1
ATOM 635 N N . ALA A 1 85 ? 5.358 -11.738 -4.762 1.00 68.38 85 ALA A N 1
ATOM 636 C CA . ALA A 1 85 ? 5.487 -11.762 -3.308 1.00 68.38 85 ALA A CA 1
ATOM 637 C C . ALA A 1 85 ? 4.484 -12.721 -2.630 1.00 68.38 85 ALA A C 1
ATOM 639 O O . ALA A 1 85 ? 4.717 -13.153 -1.502 1.00 68.38 85 ALA A O 1
ATOM 640 N N . GLY A 1 86 ? 3.397 -13.087 -3.321 1.00 81.81 86 GLY A N 1
ATOM 641 C CA . GLY A 1 86 ? 2.448 -14.108 -2.878 1.00 81.81 86 GLY A CA 1
ATOM 642 C C . GLY A 1 86 ? 1.386 -13.626 -1.883 1.00 81.81 86 GLY A C 1
ATOM 643 O O . GLY A 1 86 ? 1.443 -12.529 -1.324 1.00 81.81 86 GLY A O 1
ATOM 644 N N . ASP A 1 87 ? 0.388 -14.482 -1.657 1.00 87.38 87 ASP A N 1
ATOM 645 C CA . ASP A 1 87 ? -0.806 -14.154 -0.864 1.00 87.38 87 ASP A CA 1
ATOM 646 C C . ASP A 1 87 ? -0.486 -13.863 0.616 1.00 87.38 87 ASP A C 1
ATOM 648 O O . ASP A 1 87 ? -1.152 -13.035 1.239 1.00 87.38 87 ASP A O 1
ATOM 652 N N . GLN A 1 88 ? 0.571 -14.472 1.165 1.00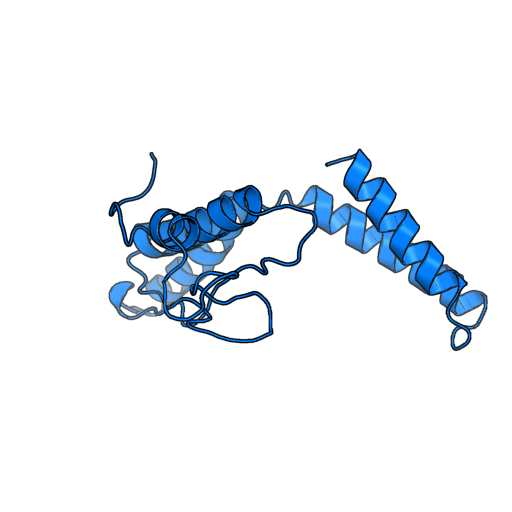 89.56 88 GLN A N 1
ATOM 653 C CA . GLN A 1 88 ? 1.014 -14.221 2.540 1.00 89.56 88 GLN A CA 1
ATOM 654 C C . GLN A 1 88 ? 1.569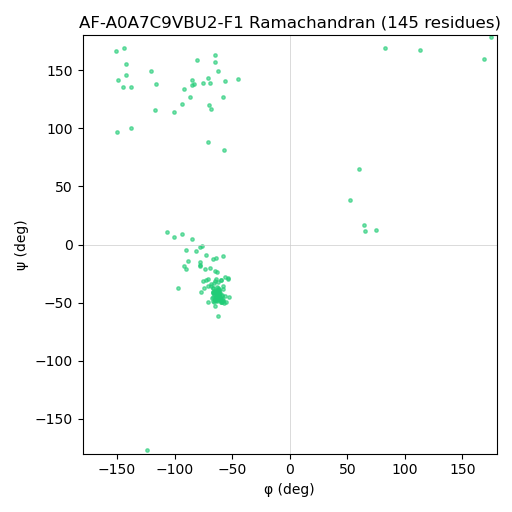 -12.803 2.720 1.00 89.56 88 GLN A C 1
ATOM 656 O O . GLN A 1 88 ? 1.181 -12.124 3.666 1.00 89.56 88 GLN A O 1
ATOM 661 N N . ALA A 1 89 ? 2.429 -12.328 1.812 1.00 90.00 89 ALA A N 1
ATOM 662 C CA . ALA A 1 89 ? 2.982 -10.975 1.892 1.00 90.00 89 ALA A CA 1
ATOM 663 C C . ALA A 1 89 ? 1.872 -9.919 1.811 1.00 90.00 89 ALA A C 1
ATOM 665 O O . ALA A 1 89 ? 1.871 -8.947 2.566 1.00 90.00 89 ALA A O 1
ATOM 666 N N . ARG A 1 90 ? 0.873 -10.154 0.949 1.00 92.06 90 ARG A N 1
ATOM 667 C CA . ARG A 1 90 ? -0.325 -9.314 0.880 1.00 92.06 90 ARG A CA 1
ATOM 668 C C . ARG A 1 90 ? -1.085 -9.305 2.207 1.00 92.06 90 ARG A C 1
ATOM 670 O O . ARG A 1 90 ? -1.455 -8.233 2.671 1.00 92.06 90 ARG A O 1
ATOM 677 N N . ALA A 1 91 ? -1.331 -10.467 2.810 1.00 93.56 91 ALA A N 1
ATOM 678 C CA . ALA A 1 91 ? -2.032 -10.550 4.091 1.00 93.56 91 ALA A CA 1
ATOM 679 C C . ALA A 1 91 ? -1.278 -9.806 5.208 1.00 93.56 91 ALA A C 1
ATOM 681 O O . ALA A 1 91 ? -1.888 -9.018 5.927 1.00 93.56 91 ALA A O 1
ATOM 682 N N . THR A 1 92 ? 0.044 -9.985 5.303 1.00 93.94 92 THR A N 1
ATOM 683 C CA . THR A 1 92 ? 0.891 -9.257 6.261 1.00 93.94 92 THR A CA 1
ATOM 684 C C . THR A 1 92 ? 0.789 -7.748 6.059 1.00 93.94 92 THR A C 1
ATOM 686 O O . THR A 1 92 ? 0.501 -7.032 7.011 1.00 93.94 92 THR A O 1
ATOM 689 N N . TRP A 1 93 ? 0.914 -7.266 4.820 1.00 94.69 93 TRP A N 1
ATOM 690 C CA . TRP A 1 93 ? 0.794 -5.838 4.520 1.00 94.69 93 TRP A CA 1
ATOM 691 C C . TRP A 1 93 ? -0.565 -5.254 4.923 1.00 94.69 93 TRP A C 1
ATOM 693 O O . TRP A 1 93 ? -0.633 -4.206 5.564 1.00 94.69 93 TRP A O 1
ATOM 703 N N . LEU A 1 94 ? -1.664 -5.936 4.580 1.00 96.12 94 LEU A N 1
ATOM 704 C CA . LEU A 1 94 ? -3.009 -5.478 4.937 1.00 96.12 94 LEU A CA 1
ATOM 705 C C . LEU A 1 94 ? -3.206 -5.409 6.455 1.00 96.12 94 LEU A C 1
ATOM 707 O O . LEU A 1 94 ? -3.812 -4.456 6.947 1.00 96.12 94 LEU A O 1
ATOM 711 N N . GLN A 1 95 ? -2.680 -6.392 7.187 1.00 97.06 95 GLN A N 1
ATOM 712 C CA . GLN A 1 95 ? -2.706 -6.387 8.644 1.00 97.06 95 GLN A CA 1
ATOM 713 C C . GLN A 1 95 ? -1.883 -5.233 9.216 1.00 97.06 95 GLN A C 1
ATOM 715 O O . GLN A 1 95 ? -2.391 -4.514 10.072 1.00 97.06 95 GLN A O 1
ATOM 720 N N . ASP A 1 96 ? -0.656 -5.026 8.740 1.00 97.38 96 ASP A N 1
ATOM 721 C CA . ASP A 1 96 ? 0.233 -3.979 9.250 1.00 97.38 96 ASP A CA 1
ATOM 722 C C . ASP A 1 96 ? -0.374 -2.584 9.051 1.00 97.38 96 ASP A C 1
ATOM 724 O O . ASP A 1 96 ? -0.40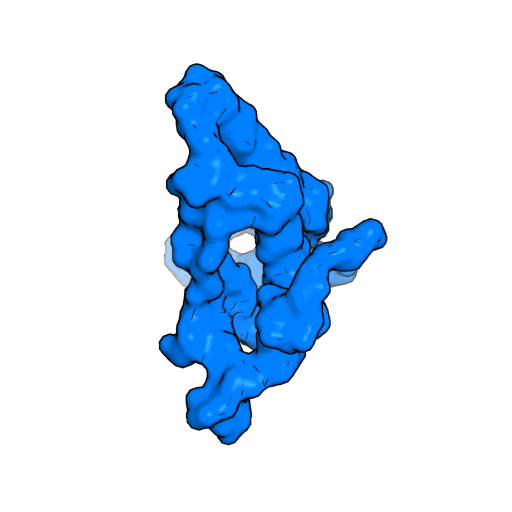8 -1.787 9.992 1.00 97.38 96 ASP A O 1
ATOM 728 N N . VAL A 1 97 ? -0.943 -2.313 7.869 1.00 97.81 97 VAL A N 1
ATOM 729 C CA . VAL A 1 97 ? -1.609 -1.035 7.561 1.00 97.81 97 VAL A CA 1
ATOM 730 C C . VAL A 1 97 ? -2.859 -0.820 8.406 1.00 97.81 97 VAL A C 1
ATOM 732 O O . VAL A 1 97 ? -2.995 0.232 9.038 1.00 97.81 97 VAL A O 1
ATOM 735 N N . ARG A 1 98 ? -3.753 -1.816 8.474 1.00 97.88 98 ARG A N 1
ATOM 736 C CA . ARG A 1 98 ? -4.937 -1.751 9.344 1.00 97.88 98 ARG A CA 1
ATOM 737 C C . ARG A 1 98 ? -4.531 -1.475 10.787 1.00 97.88 98 ARG A C 1
ATOM 739 O O . ARG A 1 98 ? -5.077 -0.582 11.429 1.00 97.88 98 ARG A O 1
ATOM 746 N N . CYS A 1 99 ? -3.571 -2.235 11.300 1.00 97.81 99 CYS A N 1
ATOM 747 C CA . CYS A 1 99 ? -3.175 -2.146 12.693 1.00 97.81 99 CYS A CA 1
ATOM 748 C C . CYS A 1 99 ? -2.484 -0.827 13.027 1.00 97.81 99 CYS A C 1
ATOM 750 O O . CYS A 1 99 ? -2.727 -0.269 14.097 1.00 97.81 99 CYS A O 1
ATOM 752 N N . ALA A 1 100 ? -1.689 -0.275 12.109 1.00 97.94 100 ALA A N 1
ATOM 753 C CA . ALA A 1 100 ? -1.130 1.062 12.266 1.00 97.94 100 ALA A CA 1
ATOM 754 C C . ALA A 1 100 ? -2.225 2.142 12.351 1.00 97.94 100 ALA A C 1
ATOM 756 O O . ALA A 1 100 ? -2.094 3.070 13.159 1.00 97.94 100 ALA A O 1
ATOM 757 N N . ALA A 1 101 ? -3.310 2.007 11.578 1.00 98.31 101 ALA A N 1
ATOM 758 C CA . ALA A 1 101 ? -4.477 2.888 11.649 1.00 98.31 101 ALA A CA 1
ATOM 759 C C . ALA A 1 101 ? -5.195 2.766 13.005 1.00 98.31 101 ALA A C 1
ATOM 761 O O . ALA A 1 101 ? -5.389 3.760 13.710 1.00 98.31 101 ALA A O 1
ATOM 762 N N . GLU A 1 102 ? -5.541 1.539 13.401 1.00 97.62 102 GLU A N 1
ATOM 763 C CA . GLU A 1 102 ? -6.333 1.257 14.603 1.00 97.62 102 GLU A CA 1
ATOM 764 C C . GLU A 1 102 ? -5.603 1.643 15.893 1.00 97.62 102 GLU A C 1
ATOM 766 O O . GLU A 1 102 ? -6.206 2.272 16.766 1.00 97.62 102 GLU A O 1
ATOM 771 N N . ARG A 1 103 ? -4.289 1.379 15.996 1.00 97.25 103 ARG A N 1
ATOM 772 C CA . ARG A 1 103 ? -3.462 1.815 17.143 1.00 97.25 103 ARG A CA 1
ATOM 773 C C . ARG A 1 103 ? -3.513 3.328 17.369 1.00 97.25 103 ARG A C 1
ATOM 775 O O . ARG A 1 103 ? -3.373 3.788 18.500 1.00 97.25 103 ARG A O 1
ATOM 782 N N . ARG A 1 104 ? -3.739 4.101 16.305 1.00 97.75 104 ARG A N 1
ATOM 783 C CA . ARG A 1 104 ? -3.839 5.569 16.331 1.00 97.75 104 ARG A CA 1
ATOM 784 C C . ARG A 1 104 ? -5.281 6.071 16.315 1.00 97.75 104 ARG A C 1
ATOM 786 O O . ARG A 1 104 ? -5.494 7.278 16.265 1.00 97.75 104 ARG A O 1
ATOM 793 N N . LYS A 1 105 ? -6.264 5.169 16.418 1.00 98.00 105 LYS A N 1
ATOM 794 C CA . LYS A 1 105 ? -7.711 5.450 16.392 1.00 98.00 105 LYS A CA 1
ATOM 795 C C . LYS A 1 105 ? -8.218 6.017 15.061 1.00 98.00 105 LYS A C 1
ATOM 797 O O . LYS A 1 105 ? -9.325 6.556 15.010 1.00 98.00 105 LYS A O 1
ATOM 802 N N . PHE A 1 106 ? -7.435 5.881 13.994 1.00 98.50 106 PHE A N 1
ATOM 803 C CA . PHE A 1 106 ? -7.871 6.263 12.658 1.00 98.50 106 PHE A CA 1
ATOM 804 C C . PHE A 1 106 ? -8.921 5.265 12.177 1.00 98.50 106 PHE A C 1
ATOM 806 O O . PHE A 1 106 ? -8.833 4.064 12.437 1.00 98.50 106 PHE A O 1
ATOM 813 N N . ARG A 1 107 ? -9.916 5.766 11.448 1.00 98.00 107 ARG A N 1
ATOM 814 C CA . ARG A 1 107 ? -10.836 4.915 10.690 1.00 98.00 107 ARG A CA 1
ATOM 815 C C . ARG A 1 107 ? -10.168 4.508 9.384 1.00 98.00 107 ARG A C 1
ATOM 817 O O . ARG A 1 107 ? -9.261 5.196 8.916 1.00 98.00 107 ARG A O 1
ATOM 824 N N . TRP A 1 108 ? -10.635 3.429 8.771 1.00 98.06 108 TRP A N 1
ATOM 825 C CA . TRP A 1 108 ? -10.071 2.939 7.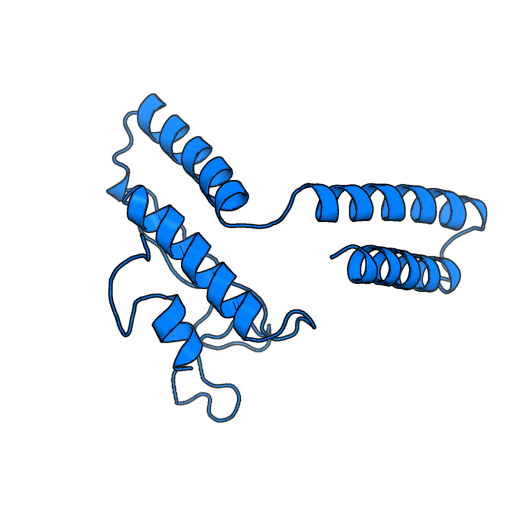520 1.00 98.06 108 TRP A CA 1
ATOM 826 C C . TRP A 1 108 ? -11.144 2.392 6.581 1.00 98.06 108 TRP A C 1
ATOM 828 O O . TRP A 1 108 ? -12.214 1.968 7.017 1.00 98.06 108 TRP A O 1
ATOM 838 N N . SER A 1 109 ? -10.836 2.402 5.287 1.00 97.62 109 SER A N 1
ATOM 839 C CA . SER A 1 109 ? -11.597 1.727 4.242 1.00 97.62 109 SER A CA 1
ATOM 840 C C . SER A 1 109 ? -10.631 1.049 3.271 1.00 97.62 109 SER A C 1
ATOM 842 O O . SER A 1 109 ? -9.604 1.614 2.896 1.00 97.62 109 SER A O 1
ATOM 844 N N . ILE A 1 110 ? -10.941 -0.195 2.906 1.00 96.19 110 ILE A N 1
ATOM 845 C CA . ILE A 1 110 ? -10.127 -0.994 1.987 1.00 96.19 110 ILE A CA 1
ATOM 846 C C . ILE A 1 110 ? -10.506 -0.678 0.537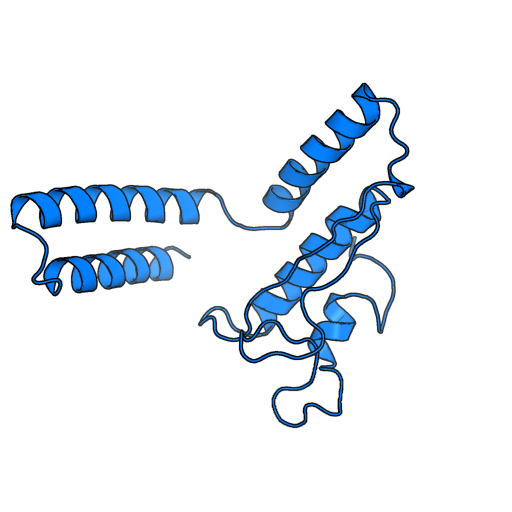 1.00 96.19 110 ILE A C 1
ATOM 848 O O . ILE A 1 110 ? -11.689 -0.619 0.199 1.00 96.19 110 ILE A O 1
ATOM 852 N N . TRP A 1 111 ? -9.504 -0.534 -0.328 1.00 94.50 111 TRP A N 1
ATOM 853 C CA . TRP A 1 111 ? -9.677 -0.569 -1.776 1.00 94.50 111 TRP A CA 1
ATOM 854 C C . TRP A 1 111 ? -9.263 -1.965 -2.279 1.00 94.50 111 TRP A C 1
ATOM 856 O O . TRP A 1 111 ? -8.105 -2.353 -2.130 1.00 94.50 111 TRP A O 1
ATOM 866 N N . GLU A 1 112 ? -10.153 -2.798 -2.823 1.00 92.62 112 GLU A N 1
ATOM 867 C CA . GLU A 1 112 ? -11.565 -2.545 -3.171 1.00 92.62 112 GLU A CA 1
ATOM 868 C C . GLU A 1 112 ? -12.456 -3.766 -2.927 1.00 92.62 112 GLU A C 1
ATOM 870 O O . GLU A 1 112 ? -11.962 -4.865 -2.682 1.00 92.62 112 GLU A O 1
ATOM 875 N N . LEU A 1 113 ? -13.781 -3.596 -2.999 1.00 92.25 113 LEU A N 1
ATOM 876 C CA . LEU A 1 113 ? -14.719 -4.712 -2.863 1.00 92.25 113 LEU A CA 1
ATOM 877 C C . LEU A 1 113 ? -14.512 -5.743 -3.985 1.00 92.25 113 LEU A C 1
ATOM 879 O O . LEU A 1 113 ? -14.143 -6.888 -3.721 1.00 92.25 113 LEU A O 1
ATOM 883 N N . ASN A 1 114 ? -14.706 -5.307 -5.230 1.00 90.56 114 ASN A N 1
ATOM 884 C CA . ASN A 1 114 ? -14.512 -6.086 -6.448 1.00 90.56 114 ASN A CA 1
ATOM 885 C C . ASN A 1 114 ? -13.919 -5.188 -7.545 1.00 90.56 114 ASN A C 1
ATOM 887 O O . ASN A 1 114 ? -14.260 -4.012 -7.607 1.00 90.56 114 ASN A O 1
ATOM 891 N N . GLY A 1 115 ? -13.062 -5.745 -8.400 1.00 86.06 115 GLY A N 1
ATOM 892 C CA . GLY A 1 115 ? -12.411 -5.038 -9.496 1.00 86.06 115 GLY A CA 1
ATOM 893 C C . GLY A 1 115 ? -11.281 -5.848 -10.136 1.00 86.06 115 GLY A C 1
ATOM 894 O O . GLY A 1 115 ? -10.721 -6.776 -9.546 1.00 86.06 115 GLY A O 1
ATOM 895 N N . SER A 1 116 ? -10.920 -5.491 -11.370 1.00 80.62 116 SER A N 1
ATOM 896 C CA . SER A 1 116 ? -9.934 -6.221 -12.181 1.00 80.62 116 SER A CA 1
ATOM 897 C C . SER A 1 116 ? -8.474 -5.877 -11.856 1.00 80.62 116 SER A C 1
ATOM 899 O O . SER A 1 116 ? -7.562 -6.501 -12.395 1.00 80.62 116 SER A O 1
ATOM 901 N N . GLY A 1 117 ? -8.226 -4.901 -10.975 1.00 80.44 117 GLY A N 1
ATOM 902 C CA . GLY A 1 117 ? -6.880 -4.445 -10.598 1.00 80.44 117 GLY A CA 1
ATOM 903 C C . GLY A 1 117 ? -6.132 -5.383 -9.642 1.00 80.44 117 GLY A C 1
ATOM 904 O O . GLY A 1 117 ? -4.995 -5.108 -9.261 1.00 80.44 117 GLY A O 1
ATOM 905 N N . GLY A 1 118 ? -6.758 -6.486 -9.220 1.00 85.75 118 GLY A N 1
ATOM 906 C CA . GLY A 1 118 ? -6.173 -7.438 -8.272 1.00 85.75 118 GLY A CA 1
ATOM 907 C C . GLY A 1 118 ? -6.149 -6.943 -6.822 1.00 85.75 118 GLY A C 1
ATOM 908 O O . GLY A 1 118 ? -5.484 -7.556 -5.989 1.00 85.75 118 GLY A O 1
ATOM 909 N N . MET A 1 119 ? -6.853 -5.857 -6.507 1.00 90.56 119 MET A N 1
ATOM 910 C CA . MET A 1 119 ? -6.978 -5.313 -5.147 1.00 90.56 119 MET A CA 1
ATOM 911 C C . MET A 1 119 ? -8.194 -5.868 -4.395 1.00 90.56 119 MET A C 1
ATOM 913 O O . MET A 1 119 ? -8.212 -5.827 -3.165 1.00 90.56 119 MET A O 1
ATOM 917 N N . ALA A 1 120 ? -9.159 -6.430 -5.131 1.00 92.81 120 ALA A N 1
ATOM 918 C CA . ALA A 1 120 ? -10.438 -6.919 -4.635 1.00 92.81 120 ALA A CA 1
ATOM 919 C C . ALA A 1 120 ? -10.340 -7.754 -3.344 1.00 92.81 120 ALA A C 1
ATOM 921 O O . ALA A 1 120 ? -9.430 -8.572 -3.191 1.00 92.81 120 ALA A O 1
ATOM 922 N N . ILE A 1 121 ? -11.307 -7.596 -2.438 1.00 94.50 121 ILE A N 1
ATOM 923 C CA . ILE A 1 121 ? -11.477 -8.463 -1.263 1.00 94.50 121 ILE A CA 1
ATOM 924 C C . ILE A 1 121 ? -12.364 -9.675 -1.558 1.00 94.50 121 ILE A C 1
ATOM 926 O O . ILE A 1 121 ? -12.361 -10.615 -0.768 1.00 94.50 121 ILE A O 1
ATOM 930 N N . VAL A 1 122 ? -13.098 -9.695 -2.676 1.00 94.69 122 VAL A N 1
ATOM 931 C CA . VAL A 1 122 ? -13.817 -10.899 -3.122 1.00 94.69 122 VAL A CA 1
ATOM 932 C C . VAL A 1 122 ? -12.857 -12.037 -3.477 1.00 94.69 122 VAL A C 1
ATOM 934 O O . VAL A 1 122 ? -11.675 -11.812 -3.738 1.00 94.69 122 VAL A O 1
ATOM 937 N N . ASP A 1 123 ? -13.336 -13.272 -3.432 1.00 90.62 123 ASP A N 1
ATOM 938 C CA . ASP A 1 123 ? -12.578 -14.475 -3.764 1.00 90.62 123 ASP A CA 1
ATOM 939 C C . ASP A 1 123 ? -12.277 -14.542 -5.274 1.00 90.62 123 ASP A C 1
ATOM 941 O O . ASP A 1 123 ? -13.130 -14.221 -6.100 1.00 90.62 123 ASP A O 1
ATOM 945 N N . ARG A 1 124 ? -11.050 -14.953 -5.640 1.00 84.94 124 ARG A N 1
ATOM 946 C CA . ARG A 1 124 ? -10.603 -15.002 -7.049 1.00 84.94 124 ARG A CA 1
ATOM 947 C C . ARG A 1 124 ? -11.375 -16.032 -7.884 1.00 84.94 124 ARG A C 1
ATOM 949 O O . ARG A 1 124 ? -11.510 -15.851 -9.087 1.00 84.94 124 ARG A O 1
ATOM 956 N N . ALA A 1 125 ? -11.794 -17.140 -7.277 1.00 88.31 125 ALA A N 1
ATOM 957 C CA . ALA A 1 125 ? -12.500 -18.223 -7.955 1.00 88.31 125 ALA A CA 1
ATOM 958 C C . ALA A 1 125 ? -14.022 -18.018 -7.936 1.00 88.31 125 ALA A C 1
ATOM 960 O O . ALA A 1 125 ? -14.732 -18.605 -8.752 1.00 88.31 125 ALA A O 1
ATOM 961 N N . ASN A 1 126 ? -14.533 -17.211 -7.004 1.00 90.81 126 ASN A N 1
ATOM 962 C CA . ASN A 1 126 ? -15.950 -16.897 -6.903 1.00 90.81 126 ASN A CA 1
ATOM 963 C C . ASN A 1 126 ? -16.184 -15.499 -6.316 1.00 90.81 126 ASN A C 1
ATOM 965 O O . ASN A 1 126 ? -16.285 -15.331 -5.102 1.00 90.81 126 ASN A O 1
ATOM 969 N N . GLU A 1 127 ? -16.391 -14.517 -7.191 1.00 90.12 127 GLU A N 1
ATOM 970 C CA . GLU A 1 127 ? -16.590 -13.113 -6.813 1.00 90.12 127 GLU A CA 1
ATOM 971 C C . GLU A 1 127 ? -17.858 -12.849 -5.974 1.00 90.12 127 GLU A C 1
ATOM 973 O O . GLU A 1 127 ? -17.987 -11.788 -5.368 1.00 90.12 127 GLU A O 1
ATOM 978 N N . ASN A 1 128 ? -18.780 -13.815 -5.862 1.00 92.50 128 ASN A N 1
ATOM 979 C CA . ASN A 1 128 ? -19.927 -13.721 -4.948 1.00 92.50 128 ASN A CA 1
ATOM 980 C C . ASN A 1 128 ? -19.555 -14.022 -3.485 1.00 92.50 128 ASN A C 1
ATOM 982 O O . ASN A 1 128 ? -20.416 -14.005 -2.604 1.00 92.50 128 ASN A O 1
ATOM 986 N N . ARG A 1 129 ? -18.292 -14.362 -3.210 1.00 94.94 129 ARG A N 1
ATOM 987 C CA . ARG A 1 129 ? -17.777 -14.654 -1.872 1.00 94.94 129 ARG A CA 1
ATOM 988 C C . ARG A 1 129 ? -16.656 -13.690 -1.527 1.00 94.94 129 ARG A C 1
ATOM 990 O O . ARG A 1 129 ? -15.905 -13.260 -2.390 1.00 94.94 129 ARG A O 1
ATOM 997 N N . LEU A 1 130 ? -16.515 -13.394 -0.240 1.00 95.25 130 LEU A N 1
ATOM 998 C CA . LEU A 1 130 ? -15.365 -12.662 0.281 1.00 95.25 130 LEU A CA 1
ATOM 999 C C . LEU A 1 130 ? -14.197 -13.624 0.523 1.00 95.25 130 LEU A C 1
ATOM 1001 O O . LEU A 1 130 ? -14.396 -14.724 1.049 1.00 95.25 130 LEU A O 1
ATOM 1005 N N . ASP A 1 131 ? -12.986 -13.200 0.165 1.00 93.56 131 ASP A N 1
ATOM 1006 C CA . ASP A 1 131 ? -11.766 -13.965 0.397 1.00 93.56 131 ASP A CA 1
ATOM 1007 C C . ASP A 1 131 ? -11.436 -14.005 1.887 1.00 93.56 131 ASP A C 1
ATOM 1009 O O . ASP A 1 131 ? -11.186 -12.985 2.536 1.00 93.56 131 ASP A O 1
ATOM 1013 N N . ARG A 1 132 ? -11.395 -15.216 2.435 1.00 94.69 132 ARG A N 1
ATOM 1014 C CA . ARG A 1 132 ? -11.284 -15.415 3.877 1.00 94.69 132 ARG A CA 1
ATOM 1015 C C . ARG A 1 132 ? -9.941 -14.945 4.433 1.00 94.69 132 ARG A C 1
ATOM 1017 O O . ARG A 1 132 ? -9.921 -14.395 5.529 1.00 94.69 132 ARG A O 1
ATOM 1024 N N . ALA A 1 133 ? -8.850 -15.137 3.690 1.00 93.00 133 ALA A N 1
ATOM 1025 C CA . ALA A 1 133 ? -7.521 -14.699 4.115 1.00 93.00 133 ALA A CA 1
ATOM 1026 C C . ALA A 1 133 ? -7.434 -13.167 4.173 1.00 93.00 133 ALA A C 1
ATOM 1028 O O . ALA A 1 133 ? -6.908 -12.608 5.133 1.00 93.00 133 ALA A O 1
ATOM 1029 N N . THR A 1 134 ? -8.024 -12.481 3.190 1.00 94.69 134 THR A N 1
ATOM 1030 C CA . THR A 1 134 ? -8.160 -11.020 3.204 1.00 94.69 134 THR A CA 1
ATOM 1031 C C . THR A 1 134 ? -8.984 -10.551 4.400 1.00 94.69 134 THR A C 1
ATOM 1033 O O . THR A 1 134 ? -8.556 -9.644 5.105 1.00 94.69 134 THR A O 1
ATOM 1036 N N . LEU A 1 135 ? -10.138 -11.170 4.671 1.00 95.75 135 LEU A N 1
ATOM 1037 C CA . LEU A 1 135 ? -10.973 -10.782 5.813 1.00 95.75 135 LEU A CA 1
ATOM 1038 C C . LEU A 1 135 ? -10.272 -10.985 7.165 1.00 95.75 135 LEU A C 1
ATOM 1040 O O . LEU A 1 135 ? -10.446 -10.164 8.064 1.00 95.75 135 LEU A O 1
ATOM 1044 N N . ASP A 1 136 ? -9.488 -12.054 7.312 1.00 96.12 136 ASP A N 1
ATOM 1045 C CA . ASP A 1 136 ? -8.688 -12.303 8.517 1.00 96.12 136 ASP A CA 1
ATOM 1046 C C . ASP A 1 136 ? -7.604 -11.229 8.694 1.00 96.12 136 ASP A C 1
ATOM 1048 O O . ASP A 1 136 ? -7.523 -10.600 9.748 1.00 96.12 136 ASP A O 1
ATOM 1052 N N . ALA A 1 137 ? -6.856 -10.918 7.629 1.00 96.00 137 ALA A N 1
ATOM 1053 C CA . ALA A 1 137 ? -5.851 -9.853 7.633 1.00 96.00 137 ALA A CA 1
ATOM 1054 C C . ALA A 1 137 ? -6.446 -8.470 7.949 1.00 96.00 137 ALA A C 1
ATOM 1056 O O . ALA A 1 137 ? -5.784 -7.635 8.568 1.00 96.00 137 ALA A O 1
ATOM 1057 N N . LEU A 1 138 ? -7.706 -8.239 7.572 1.00 96.94 138 LEU A N 1
ATOM 1058 C CA . LEU A 1 138 ? -8.474 -7.033 7.886 1.00 96.94 138 LEU A CA 1
ATOM 1059 C C . LEU A 1 138 ? -9.172 -7.074 9.255 1.00 96.94 138 LEU A C 1
ATOM 1061 O O . LEU A 1 138 ? -9.913 -6.152 9.583 1.00 96.94 138 LEU A O 1
ATOM 1065 N N . GLY A 1 139 ? -8.966 -8.116 10.064 1.00 96.56 139 GLY A N 1
ATOM 1066 C CA . GLY A 1 139 ? -9.576 -8.230 11.392 1.00 96.56 139 GLY A CA 1
ATOM 1067 C C . GLY A 1 139 ? -11.100 -8.364 11.373 1.00 96.56 139 GLY A C 1
ATOM 1068 O O . GLY A 1 139 ? -11.738 -8.268 12.419 1.00 96.56 139 GLY A O 1
ATOM 1069 N N . LEU A 1 140 ? -11.696 -8.607 10.202 1.00 95.31 140 LEU A N 1
ATOM 1070 C CA . LEU A 1 140 ? -13.145 -8.727 10.022 1.00 95.31 140 LEU A CA 1
ATOM 1071 C C . LEU A 1 140 ? -13.671 -10.096 10.475 1.00 95.31 140 LEU A C 1
ATOM 1073 O O . LEU A 1 140 ? -14.866 -10.249 10.713 1.00 95.31 140 LEU A O 1
ATOM 1077 N N . LEU A 1 141 ? -12.786 -11.091 10.611 1.00 94.88 141 LEU A N 1
ATOM 1078 C CA . LEU A 1 141 ? -13.108 -12.393 11.210 1.00 94.88 141 LEU A CA 1
ATOM 1079 C C . LEU A 1 141 ? -12.710 -12.478 12.686 1.00 94.88 141 LEU A C 1
ATOM 1081 O O . LEU A 1 141 ? -13.409 -13.111 13.476 1.00 94.88 141 LEU A O 1
ATOM 1085 N N . LYS A 1 142 ? -11.578 -11.870 13.049 1.00 91.38 142 LYS A N 1
ATOM 1086 C CA . LYS A 1 142 ? -11.030 -11.830 14.407 1.00 91.38 142 LYS A CA 1
ATOM 1087 C C . LYS A 1 142 ? -10.515 -10.418 14.686 1.00 91.38 142 LYS A C 1
ATOM 1089 O O . LYS A 1 142 ? -9.425 -10.079 14.224 1.00 91.38 142 LYS A O 1
ATOM 1094 N N . PRO A 1 143 ? -11.288 -9.594 15.409 1.00 90.12 143 PRO A N 1
ATOM 1095 C CA . PRO A 1 143 ? -10.875 -8.237 15.729 1.00 90.12 143 PRO A CA 1
ATOM 1096 C C . PRO A 1 143 ? -9.603 -8.209 16.575 1.00 90.12 143 PRO A C 1
ATOM 1098 O O . PRO A 1 143 ? -9.379 -9.086 17.411 1.00 90.12 143 PRO A O 1
ATOM 1101 N N . GLY A 1 144 ? -8.811 -7.156 16.394 1.00 89.56 144 GLY A N 1
ATOM 1102 C CA . GLY A 1 144 ? -7.581 -6.921 17.141 1.00 89.56 144 GLY A CA 1
ATOM 1103 C C . GLY A 1 144 ? -6.323 -7.008 16.283 1.00 89.56 144 GLY A C 1
ATOM 1104 O O . GLY A 1 144 ? -6.332 -7.455 15.131 1.00 89.56 144 GLY A O 1
ATOM 1105 N N . CYS A 1 145 ? -5.233 -6.540 16.879 1.00 91.19 145 CYS A N 1
ATOM 1106 C CA . CYS A 1 145 ? -3.907 -6.523 16.287 1.00 91.19 145 CYS A CA 1
ATOM 1107 C C . CYS A 1 145 ? -2.981 -7.425 17.093 1.00 91.19 145 CYS A C 1
ATOM 1109 O O . CYS A 1 145 ? -3.049 -7.386 18.325 1.00 91.19 145 CYS A O 1
ATOM 1111 N N . PRO A 1 146 ? -2.127 -8.223 16.434 1.00 84.19 146 PRO A N 1
ATOM 1112 C CA . PRO A 1 146 ? -1.087 -8.957 17.135 1.00 84.19 146 PRO A CA 1
ATOM 1113 C C . PRO A 1 146 ? -0.210 -7.997 17.943 1.00 84.19 146 PRO A C 1
ATOM 1115 O O . PRO A 1 146 ? 0.071 -6.882 17.492 1.00 84.19 146 PRO A O 1
ATOM 1118 N N . SER A 1 147 ? 0.159 -8.439 19.143 1.00 64.25 147 SER A N 1
ATOM 1119 C CA . SER A 1 147 ? 1.088 -7.765 20.055 1.00 64.25 147 SER A CA 1
ATOM 1120 C C . SER A 1 147 ? 2.523 -7.824 19.558 1.00 64.25 147 SER A C 1
ATOM 1122 O O . SER A 1 147 ? 2.908 -8.927 19.105 1.00 64.25 147 SER A O 1
#

Foldseek 3Di:
DVVVLVVQLVVVLVVLVPDPVDDPVRSVVVSVVSNVVSVVVVVVPPALVNLLVVLVVVLVVCVVVVHDQLPAEQEEDFDACPDPVHPVVRLRNLLSNLQSSVVSNYHYDYPDCDDDRRRHQADPVDSVHGDPSNCVSNCVVPNDHDD

Nearest PDB structures (foldseek):
  2jeq-assembly1_A  TM=7.426E-01  e=3.999E-03  Paenibacillus pabuli
  6gl2-assembly1_A  TM=8.132E-01  e=5.660E-02  Zobellia galactanivorans
  6gl0-assembly1_C  TM=8.151E-01  e=2.010E-01  Zobellia galactanivorans

InterPro domains:
  IPR001547 Glycoside hydrolase, family 5 [PF00150] (47-115)
  IPR017853 Glycoside hydrolase superfamily [SSF51445] (40-138)